Protein AF-A0A1H4NUC7-F1 (afdb_monomer_lite)

Sequence (103 aa):
MPAAKADNSAPRQAGKGRAYASAGAAMRISAAEFKAWQEELGLSNGAAAAALFISPNTVTAVRAEGGSAELALKCRAVAAGLSPAVPMQEAFRLGRINAILQE

Radius of gyration: 21.21 Å; chains: 1; bounding box: 63×61×30 Å

Structure (mmCIF, N/CA/C/O backbone):
data_AF-A0A1H4NUC7-F1
#
_entry.id   AF-A0A1H4NUC7-F1
#
loop_
_atom_site.group_PDB
_atom_site.id
_atom_site.type_symbol
_atom_site.label_atom_id
_atom_site.label_alt_id
_atom_site.label_comp_id
_atom_site.label_asym_id
_atom_site.label_entity_id
_atom_site.label_seq_id
_atom_site.pdbx_PDB_ins_code
_atom_site.Cartn_x
_atom_site.Cartn_y
_atom_site.Cartn_z
_atom_site.occupancy
_atom_site.B_iso_or_equiv
_atom_site.auth_seq_id
_atom_site.auth_comp_id
_atom_site.auth_asym_id
_atom_site.auth_atom_id
_atom_site.pdbx_PDB_model_num
ATOM 1 N N . MET A 1 1 ? 49.760 -47.731 -5.264 1.00 43.59 1 MET A N 1
ATOM 2 C CA . MET A 1 1 ? 48.502 -47.589 -4.501 1.00 43.59 1 MET A CA 1
ATOM 3 C C . MET A 1 1 ? 47.907 -46.220 -4.814 1.00 43.59 1 MET A C 1
ATOM 5 O O . MET A 1 1 ? 48.586 -45.241 -4.527 1.00 43.59 1 MET A O 1
ATOM 9 N N . PRO A 1 2 ? 46.739 -46.110 -5.471 1.00 45.62 2 PRO A N 1
ATOM 10 C CA . PRO A 1 2 ? 46.123 -44.817 -5.763 1.00 45.62 2 PRO A CA 1
ATOM 11 C C . PRO A 1 2 ? 45.207 -44.375 -4.609 1.00 45.62 2 PRO A C 1
ATOM 13 O O . PRO A 1 2 ? 44.346 -45.136 -4.174 1.00 45.62 2 PRO A O 1
ATOM 16 N N . ALA A 1 3 ? 45.383 -43.146 -4.118 1.00 47.12 3 ALA A N 1
ATOM 17 C CA . ALA A 1 3 ? 44.469 -42.516 -3.168 1.00 47.12 3 ALA A CA 1
ATOM 18 C C . ALA A 1 3 ? 43.415 -41.713 -3.944 1.00 47.12 3 ALA A C 1
ATOM 20 O O . ALA A 1 3 ? 43.727 -40.698 -4.569 1.00 47.12 3 ALA A O 1
ATOM 21 N N . ALA A 1 4 ? 42.173 -42.195 -3.933 1.00 48.44 4 ALA A N 1
ATOM 22 C CA . ALA A 1 4 ? 41.028 -41.506 -4.513 1.00 48.44 4 ALA A CA 1
ATOM 23 C C . ALA A 1 4 ? 40.734 -40.215 -3.725 1.00 48.44 4 ALA A C 1
ATOM 25 O O . ALA A 1 4 ? 40.497 -40.257 -2.518 1.00 48.44 4 ALA A O 1
ATOM 26 N N . LYS A 1 5 ? 40.749 -39.060 -4.403 1.00 49.81 5 LYS A N 1
ATOM 27 C CA . LYS A 1 5 ? 40.230 -37.800 -3.854 1.00 49.81 5 LYS A CA 1
ATOM 28 C C . LYS A 1 5 ? 38.704 -37.841 -3.921 1.00 49.81 5 LYS A C 1
ATOM 30 O O . LYS A 1 5 ? 38.145 -37.999 -5.001 1.00 49.81 5 LYS A O 1
ATOM 35 N N . ALA A 1 6 ? 38.054 -37.711 -2.768 1.00 49.91 6 ALA A N 1
ATOM 36 C CA . ALA A 1 6 ? 36.606 -37.609 -2.665 1.00 49.91 6 ALA A CA 1
ATOM 37 C C . ALA A 1 6 ? 36.120 -36.300 -3.307 1.00 49.91 6 ALA A C 1
ATOM 39 O O . ALA A 1 6 ? 36.491 -35.206 -2.878 1.00 49.91 6 ALA A O 1
ATOM 40 N N . ASP A 1 7 ? 35.301 -36.433 -4.345 1.00 46.81 7 ASP A N 1
ATOM 41 C CA . ASP A 1 7 ? 34.579 -35.343 -4.987 1.00 46.81 7 ASP A CA 1
ATOM 42 C C . ASP A 1 7 ? 33.422 -34.925 -4.065 1.00 46.81 7 ASP A C 1
ATOM 44 O O . ASP A 1 7 ? 32.415 -35.623 -3.935 1.00 46.81 7 ASP A O 1
ATOM 48 N N . ASN A 1 8 ? 33.599 -33.821 -3.335 1.00 55.69 8 ASN A N 1
ATOM 49 C CA . ASN A 1 8 ? 32.584 -33.287 -2.431 1.00 55.69 8 ASN A CA 1
ATOM 50 C C . ASN A 1 8 ? 31.565 -32.453 -3.223 1.00 55.69 8 ASN A C 1
ATOM 52 O O . ASN A 1 8 ? 31.467 -31.233 -3.080 1.00 55.69 8 ASN A O 1
ATOM 56 N N . SER A 1 9 ? 30.820 -33.123 -4.096 1.00 48.75 9 SER A N 1
ATOM 57 C CA . SER A 1 9 ? 29.712 -32.538 -4.842 1.00 48.75 9 SER A CA 1
ATOM 58 C C . SER A 1 9 ? 28.447 -32.539 -3.978 1.00 48.75 9 SER A C 1
ATOM 60 O O . SER A 1 9 ? 27.567 -33.387 -4.114 1.00 48.75 9 SER A O 1
ATOM 62 N N . ALA A 1 10 ? 28.350 -31.577 -3.056 1.00 48.16 10 ALA A N 1
ATOM 63 C CA . ALA A 1 10 ? 27.107 -31.312 -2.334 1.00 48.16 10 ALA A CA 1
ATOM 64 C C . ALA A 1 10 ? 26.017 -30.829 -3.320 1.00 48.16 10 ALA A C 1
ATOM 66 O O . ALA A 1 10 ? 26.280 -29.928 -4.127 1.00 48.16 10 ALA A O 1
ATOM 67 N N . PRO A 1 11 ? 24.784 -31.369 -3.270 1.00 49.00 11 PRO A N 1
ATOM 68 C CA . PRO A 1 11 ? 23.712 -30.936 -4.155 1.00 49.00 11 PRO A CA 1
ATOM 69 C C . PRO A 1 11 ? 23.338 -29.482 -3.840 1.00 49.00 11 PRO A C 1
ATOM 71 O O . PRO A 1 11 ? 22.790 -29.166 -2.782 1.00 49.0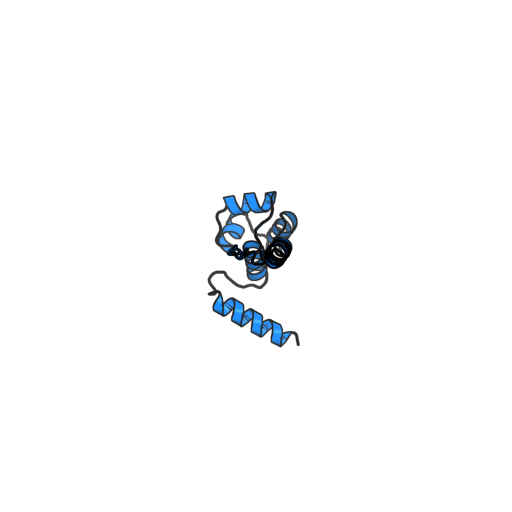0 11 PRO A O 1
ATOM 74 N N . ARG A 1 12 ? 23.644 -28.573 -4.775 1.00 56.62 12 ARG A N 1
ATOM 75 C CA . ARG A 1 12 ? 23.233 -27.165 -4.708 1.00 56.62 12 ARG A CA 1
ATOM 76 C C . ARG A 1 12 ? 21.707 -27.110 -4.626 1.00 56.62 12 ARG A C 1
ATOM 78 O O . ARG A 1 12 ? 21.023 -27.585 -5.530 1.00 56.62 12 ARG A O 1
ATOM 85 N N . GLN A 1 13 ? 21.184 -26.521 -3.548 1.00 54.12 13 GLN A N 1
ATOM 86 C CA . GLN A 1 13 ? 19.762 -26.243 -3.308 1.00 54.12 13 GLN A CA 1
ATOM 87 C C . GLN A 1 13 ? 19.168 -25.332 -4.406 1.00 54.12 13 GLN A C 1
ATOM 89 O O . GLN A 1 13 ? 18.912 -24.153 -4.189 1.00 54.12 13 GLN A O 1
ATOM 94 N N . ALA A 1 14 ? 18.935 -25.861 -5.606 1.00 53.59 14 ALA A N 1
ATOM 95 C CA . ALA A 1 14 ? 18.426 -25.098 -6.746 1.00 53.59 14 ALA A CA 1
ATOM 96 C C . ALA A 1 14 ? 16.902 -24.851 -6.686 1.00 53.59 14 ALA A C 1
ATOM 98 O O . ALA A 1 14 ? 16.391 -23.966 -7.369 1.00 53.59 14 ALA A O 1
ATOM 99 N N . GLY A 1 15 ? 16.166 -25.609 -5.863 1.00 54.72 15 GLY A N 1
ATOM 100 C CA . GLY A 1 15 ? 14.697 -25.560 -5.819 1.00 54.72 15 GLY A CA 1
ATOM 101 C C . GLY A 1 15 ? 14.109 -24.448 -4.946 1.00 54.72 15 GLY A C 1
ATOM 102 O O . GLY A 1 15 ? 13.101 -23.847 -5.305 1.00 54.72 15 GLY A O 1
ATOM 103 N N . LYS A 1 16 ? 14.747 -24.128 -3.814 1.00 52.09 16 LYS A N 1
ATOM 104 C CA . LYS A 1 16 ? 14.193 -23.172 -2.840 1.00 52.09 16 LYS A CA 1
ATOM 105 C C . LYS A 1 16 ? 14.210 -21.732 -3.368 1.00 52.09 16 LYS A C 1
ATOM 107 O O . LYS A 1 16 ? 13.200 -21.044 -3.291 1.00 52.09 16 LYS A O 1
ATOM 112 N N . GLY A 1 17 ? 15.311 -21.294 -3.985 1.00 56.56 17 GLY A N 1
ATOM 113 C CA . GLY A 1 17 ? 15.459 -19.913 -4.466 1.00 56.56 17 GLY A CA 1
ATOM 114 C C . GLY A 1 17 ? 14.438 -19.501 -5.535 1.00 56.56 17 GLY A C 1
ATOM 115 O O . GLY A 1 17 ? 13.905 -18.396 -5.478 1.00 56.56 17 GLY A O 1
ATOM 116 N N . ARG A 1 18 ? 14.104 -20.399 -6.474 1.00 54.25 18 ARG A N 1
ATOM 117 C CA . ARG A 1 18 ? 13.095 -20.116 -7.513 1.00 54.25 18 ARG A CA 1
ATOM 118 C C . ARG A 1 18 ? 11.683 -19.990 -6.940 1.00 54.25 18 ARG A C 1
ATOM 120 O O . ARG A 1 18 ? 10.964 -19.093 -7.361 1.00 54.25 18 ARG A O 1
ATOM 127 N N . ALA A 1 19 ? 11.320 -20.825 -5.965 1.00 54.59 19 ALA A N 1
ATOM 128 C CA . ALA A 1 19 ? 10.007 -20.777 -5.321 1.00 54.59 19 ALA A CA 1
ATOM 129 C C . ALA A 1 19 ? 9.798 -19.490 -4.499 1.00 54.59 19 ALA A C 1
ATOM 131 O O . ALA A 1 19 ? 8.725 -18.889 -4.547 1.00 54.59 19 ALA A O 1
ATOM 132 N N . TYR A 1 20 ? 10.832 -19.014 -3.793 1.00 56.12 20 TYR A N 1
ATOM 133 C CA . TYR A 1 20 ? 10.765 -17.724 -3.094 1.00 56.12 20 TYR A CA 1
ATOM 134 C C . TYR A 1 20 ? 10.725 -16.537 -4.066 1.00 56.12 20 TYR A C 1
ATOM 136 O O . TYR A 1 20 ? 10.008 -15.572 -3.814 1.00 56.12 20 TYR A O 1
ATOM 144 N N . ALA A 1 21 ? 11.431 -16.612 -5.200 1.00 57.75 21 ALA A N 1
ATOM 145 C CA . ALA A 1 21 ? 11.372 -15.581 -6.236 1.00 57.75 21 ALA A CA 1
ATOM 146 C C . ALA A 1 21 ? 9.990 -15.506 -6.910 1.00 57.75 21 ALA A C 1
ATOM 148 O O . ALA A 1 21 ? 9.482 -14.408 -7.132 1.00 57.75 21 ALA A O 1
ATOM 149 N N . SER A 1 22 ? 9.350 -16.649 -7.185 1.00 60.34 22 SER A N 1
ATOM 150 C CA . SER A 1 22 ? 7.992 -16.689 -7.741 1.00 60.34 22 SER A CA 1
ATOM 151 C C . SER A 1 22 ? 6.935 -16.239 -6.732 1.00 60.34 22 SER A C 1
ATOM 153 O O . SER A 1 22 ? 6.036 -15.487 -7.097 1.00 60.34 22 SER A O 1
ATOM 155 N N . ALA A 1 23 ? 7.063 -16.623 -5.457 1.00 58.62 23 ALA A N 1
ATOM 156 C CA . ALA A 1 23 ? 6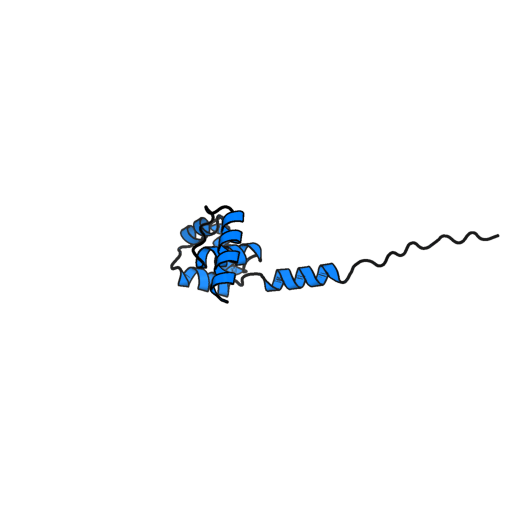.163 -16.164 -4.398 1.00 58.62 23 ALA A CA 1
ATOM 157 C C . ALA A 1 23 ? 6.309 -14.654 -4.139 1.00 58.62 23 ALA A C 1
ATOM 159 O O . ALA A 1 23 ? 5.317 -13.938 -4.034 1.00 58.62 23 ALA A O 1
ATOM 160 N N . GLY A 1 24 ? 7.546 -14.150 -4.115 1.00 59.59 24 GLY A N 1
ATOM 161 C CA . GLY A 1 24 ? 7.827 -12.723 -3.986 1.00 59.59 24 GLY A CA 1
ATOM 162 C C . GLY A 1 24 ? 7.336 -11.906 -5.182 1.00 59.59 24 GLY A C 1
ATOM 163 O O . GLY A 1 24 ? 6.919 -10.769 -4.994 1.00 59.59 24 GLY A O 1
ATOM 164 N N . ALA A 1 25 ? 7.346 -12.471 -6.395 1.00 61.59 25 ALA A N 1
ATOM 165 C CA . ALA A 1 25 ? 6.777 -11.838 -7.585 1.00 61.59 25 ALA A CA 1
ATOM 166 C C . ALA A 1 25 ? 5.241 -11.810 -7.555 1.00 61.59 25 ALA A C 1
ATOM 168 O O . ALA A 1 25 ? 4.661 -10.785 -7.896 1.00 61.59 25 ALA A O 1
ATOM 169 N N . ALA A 1 26 ? 4.594 -12.884 -7.090 1.00 65.69 26 ALA A N 1
ATOM 170 C CA . ALA A 1 26 ? 3.136 -12.957 -6.956 1.00 65.69 26 ALA A CA 1
ATOM 171 C C . ALA A 1 26 ? 2.570 -11.993 -5.895 1.00 65.69 26 ALA A C 1
ATOM 173 O O . ALA A 1 26 ? 1.392 -11.658 -5.929 1.00 65.69 26 ALA A O 1
ATOM 174 N N . MET A 1 27 ? 3.402 -11.549 -4.949 1.00 78.00 27 MET A N 1
ATOM 175 C CA . MET A 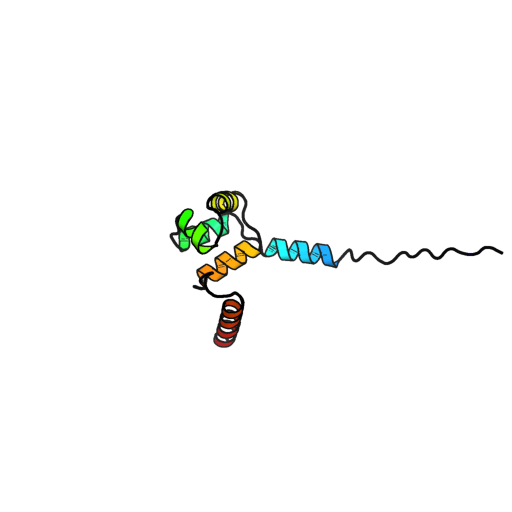1 27 ? 3.012 -10.585 -3.917 1.00 78.00 27 MET A CA 1
ATOM 176 C C . MET A 1 27 ? 3.280 -9.123 -4.294 1.00 78.00 27 MET A C 1
ATOM 178 O O . MET A 1 27 ? 2.937 -8.242 -3.509 1.00 78.00 27 MET A O 1
ATOM 182 N N . ARG A 1 28 ? 3.903 -8.840 -5.447 1.00 89.25 28 ARG A N 1
ATOM 183 C CA . ARG A 1 28 ? 4.124 -7.462 -5.920 1.00 89.25 28 ARG A CA 1
ATOM 184 C C . ARG A 1 28 ? 2.803 -6.805 -6.294 1.00 89.25 28 ARG A C 1
ATOM 186 O O . ARG A 1 28 ? 1.879 -7.476 -6.733 1.00 89.25 28 ARG A O 1
ATOM 193 N N . ILE A 1 29 ? 2.752 -5.485 -6.155 1.00 92.12 29 ILE A N 1
ATOM 194 C CA . ILE A 1 29 ? 1.624 -4.685 -6.628 1.00 92.12 29 ILE A CA 1
ATOM 195 C C . ILE A 1 29 ? 1.926 -4.195 -8.040 1.00 92.12 29 ILE A C 1
ATOM 197 O O . ILE A 1 29 ? 2.989 -3.626 -8.290 1.00 92.12 29 ILE A O 1
ATOM 201 N N . SER A 1 30 ? 1.021 -4.427 -8.983 1.00 94.38 30 SER A N 1
ATOM 202 C CA . SER A 1 30 ? 1.151 -3.863 -10.325 1.00 94.38 30 SER A CA 1
ATOM 203 C C . SER A 1 30 ? 0.901 -2.351 -10.316 1.00 94.38 30 SER A C 1
ATOM 205 O O . SER A 1 30 ? 0.261 -1.802 -9.417 1.00 94.38 30 SER A O 1
ATOM 207 N N . ALA A 1 31 ? 1.373 -1.656 -11.354 1.00 94.94 31 ALA A N 1
ATOM 208 C CA . ALA A 1 31 ? 1.105 -0.228 -11.522 1.00 94.94 31 ALA A CA 1
ATOM 209 C C . ALA A 1 31 ? -0.403 0.082 -11.581 1.00 94.94 31 ALA A C 1
ATOM 211 O O . ALA A 1 31 ? -0.842 1.117 -11.083 1.00 94.94 31 ALA A O 1
ATOM 212 N N . ALA A 1 32 ? -1.192 -0.808 -12.192 1.00 94.06 32 ALA A N 1
ATOM 213 C CA . ALA A 1 32 ? -2.640 -0.663 -12.304 1.00 94.06 32 ALA A CA 1
ATOM 214 C C . ALA A 1 32 ? -3.327 -0.810 -10.941 1.00 94.06 32 ALA A C 1
ATOM 216 O O . ALA A 1 32 ? -4.109 0.057 -10.565 1.00 94.06 32 ALA A O 1
ATOM 217 N N . GLU A 1 33 ? -2.977 -1.845 -10.174 1.00 94.31 33 GLU A N 1
ATOM 218 C CA . GLU A 1 33 ? -3.505 -2.044 -8.818 1.00 94.31 33 GLU A CA 1
ATOM 219 C C . GLU A 1 33 ? -3.139 -0.886 -7.891 1.00 94.31 33 GLU A C 1
ATOM 221 O O . GLU A 1 33 ? -3.969 -0.436 -7.109 1.00 94.31 33 GLU A O 1
ATOM 226 N N . PHE A 1 34 ? -1.917 -0.358 -7.996 1.00 95.62 34 PHE A N 1
ATOM 227 C CA . PHE A 1 34 ? -1.514 0.793 -7.193 1.00 95.62 34 PHE A CA 1
ATOM 228 C C . PHE A 1 34 ? -2.307 2.057 -7.551 1.00 95.62 34 PHE A C 1
ATOM 230 O O . PHE A 1 34 ? -2.705 2.804 -6.659 1.00 95.62 34 PHE A O 1
ATOM 237 N N . LYS A 1 35 ? -2.565 2.306 -8.844 1.00 96.00 35 LYS A N 1
ATOM 238 C CA . LYS A 1 35 ? -3.419 3.427 -9.272 1.00 96.00 35 LYS A CA 1
ATOM 239 C C . LYS A 1 35 ? -4.848 3.262 -8.768 1.00 96.00 35 LYS A C 1
ATOM 241 O O . LYS A 1 35 ? -5.379 4.223 -8.229 1.00 96.00 35 LYS A O 1
ATOM 246 N N . ALA A 1 36 ? -5.419 2.063 -8.888 1.00 95.25 36 ALA A N 1
ATOM 247 C CA . ALA A 1 36 ? -6.756 1.765 -8.385 1.00 95.25 36 ALA A CA 1
ATOM 248 C C . ALA A 1 36 ? -6.844 2.009 -6.873 1.00 95.25 36 ALA A C 1
ATOM 250 O O . ALA A 1 36 ? -7.691 2.775 -6.436 1.00 95.25 36 ALA A O 1
ATOM 251 N N . TRP A 1 37 ? -5.896 1.482 -6.091 1.00 94.38 37 TRP A N 1
ATOM 252 C CA . TRP A 1 37 ? -5.798 1.746 -4.651 1.00 94.38 37 TRP A CA 1
ATOM 253 C C . TRP A 1 37 ? -5.740 3.248 -4.332 1.00 94.38 37 TRP A C 1
ATOM 255 O O . TRP A 1 37 ? -6.410 3.733 -3.419 1.00 94.38 37 TRP A O 1
ATOM 265 N N . GLN A 1 38 ? -4.942 4.002 -5.091 1.00 93.19 38 GLN A N 1
ATOM 266 C CA . GLN A 1 38 ? -4.793 5.438 -4.884 1.00 93.19 38 GLN A CA 1
ATOM 267 C C . GLN A 1 38 ? -6.084 6.206 -5.220 1.00 93.19 38 GLN A C 1
ATOM 269 O O . GLN A 1 38 ? -6.434 7.150 -4.509 1.00 93.19 38 GLN A O 1
ATOM 274 N N . GLU A 1 39 ? -6.772 5.814 -6.293 1.00 94.19 39 GLU A N 1
ATOM 275 C CA . GLU A 1 39 ? -8.039 6.400 -6.743 1.00 94.19 39 GLU A CA 1
ATOM 276 C C . GLU A 1 39 ? -9.196 6.058 -5.796 1.00 94.19 39 GLU A C 1
ATOM 278 O O . GLU A 1 39 ? -9.935 6.960 -5.407 1.00 94.19 39 GLU A O 1
ATOM 283 N N . GLU A 1 40 ? -9.305 4.804 -5.352 1.00 91.94 40 GLU A N 1
ATOM 284 C CA . GLU A 1 40 ? -10.314 4.335 -4.391 1.00 91.94 40 GLU A CA 1
ATOM 285 C C . GLU A 1 40 ? -10.254 5.106 -3.069 1.00 91.94 40 GLU A C 1
ATOM 287 O O . GLU A 1 40 ? -11.286 5.443 -2.491 1.00 91.94 40 GLU A O 1
ATOM 292 N N . LEU A 1 41 ? -9.045 5.429 -2.603 1.00 87.75 41 LEU A N 1
ATOM 293 C CA . LEU A 1 41 ? -8.834 6.202 -1.380 1.00 87.75 41 LEU A CA 1
ATOM 294 C C . LEU A 1 41 ? -8.807 7.724 -1.611 1.00 87.75 41 LEU A C 1
ATOM 296 O O . LEU A 1 41 ? -8.622 8.483 -0.659 1.00 87.75 41 LEU A O 1
ATOM 300 N N . GLY A 1 42 ? -8.953 8.190 -2.857 1.00 89.94 42 GLY A N 1
ATOM 301 C CA . GLY A 1 42 ? -8.929 9.615 -3.203 1.00 89.94 42 GLY A CA 1
ATOM 302 C C . GLY A 1 42 ? -7.612 10.322 -2.853 1.00 89.94 42 GLY A C 1
ATOM 303 O O . GLY A 1 42 ? -7.606 11.516 -2.546 1.00 89.94 42 GLY A O 1
ATOM 304 N N . LEU A 1 43 ? -6.486 9.601 -2.853 1.00 88.50 43 LEU A N 1
ATOM 305 C CA . LEU A 1 43 ? -5.208 10.116 -2.361 1.00 88.50 43 LEU A CA 1
ATOM 306 C C . LEU A 1 43 ? -4.433 10.870 -3.450 1.00 88.50 43 LEU A C 1
ATOM 308 O O . LEU A 1 43 ? -4.124 10.343 -4.520 1.00 88.50 43 LEU A O 1
ATOM 312 N N . SER A 1 44 ? -3.982 12.087 -3.139 1.00 90.31 44 SER A N 1
ATOM 313 C CA . SER A 1 44 ? -2.954 12.760 -3.945 1.00 90.31 44 SER A CA 1
ATOM 314 C C . SER A 1 44 ? -1.617 12.008 -3.865 1.00 90.31 44 SER A C 1
ATOM 316 O O . SER A 1 44 ? -1.390 11.224 -2.944 1.00 90.31 44 SER A O 1
ATOM 318 N N . ASN A 1 45 ? -0.684 12.259 -4.792 1.00 90.06 45 ASN A N 1
ATOM 319 C CA . ASN A 1 45 ? 0.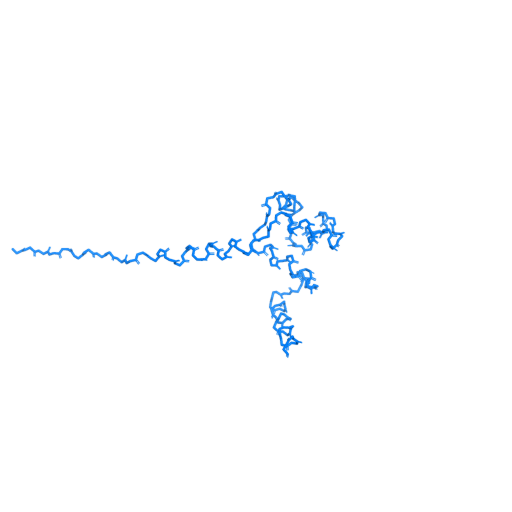639 11.614 -4.736 1.00 90.06 45 ASN A CA 1
ATOM 320 C C . ASN A 1 45 ? 1.380 11.911 -3.420 1.00 90.06 45 ASN A C 1
ATOM 322 O O . ASN A 1 45 ? 2.050 11.033 -2.886 1.00 90.06 45 ASN A O 1
ATOM 326 N N . GLY A 1 46 ? 1.231 13.125 -2.878 1.00 85.25 46 GLY A N 1
ATOM 327 C CA . GLY A 1 46 ? 1.807 13.490 -1.582 1.00 85.25 46 GLY A CA 1
ATOM 328 C C . GLY A 1 46 ? 1.138 12.762 -0.413 1.00 85.25 46 GLY A C 1
ATOM 329 O O . GLY A 1 46 ? 1.828 12.277 0.480 1.00 85.25 46 GLY A O 1
ATOM 330 N N . ALA A 1 47 ? -0.190 12.620 -0.445 1.00 84.75 47 ALA A N 1
ATOM 331 C CA . ALA A 1 47 ? -0.926 11.888 0.584 1.00 84.75 47 ALA A CA 1
ATOM 332 C C . ALA A 1 47 ? -0.604 10.384 0.557 1.00 84.75 47 ALA A C 1
ATOM 334 O O . ALA A 1 47 ? -0.371 9.791 1.605 1.00 84.75 47 ALA A O 1
ATOM 335 N N . ALA A 1 48 ? -0.499 9.785 -0.633 1.00 89.44 48 ALA A N 1
ATOM 336 C CA . ALA A 1 48 ? -0.068 8.399 -0.801 1.00 89.44 48 ALA A CA 1
ATOM 337 C C . ALA A 1 48 ? 1.371 8.178 -0.304 1.00 89.44 48 ALA A C 1
ATOM 339 O O . ALA A 1 48 ? 1.644 7.195 0.383 1.00 89.44 48 ALA A O 1
ATOM 340 N N . ALA A 1 49 ? 2.282 9.113 -0.599 1.00 89.81 49 ALA A N 1
ATOM 341 C CA . ALA A 1 49 ? 3.658 9.076 -0.109 1.00 89.81 49 ALA A CA 1
ATOM 342 C C . ALA A 1 49 ? 3.713 9.089 1.427 1.00 89.81 49 ALA A C 1
ATOM 344 O O . ALA A 1 49 ? 4.394 8.258 2.026 1.00 89.81 49 ALA A O 1
ATOM 345 N N . ALA A 1 50 ? 2.941 9.977 2.061 1.00 86.06 50 ALA A N 1
ATOM 346 C CA . ALA A 1 50 ? 2.836 10.052 3.514 1.00 86.06 50 ALA A CA 1
ATOM 347 C C . ALA A 1 50 ? 2.212 8.782 4.120 1.00 86.06 50 ALA A C 1
ATOM 349 O O . ALA A 1 50 ? 2.757 8.230 5.074 1.00 86.06 50 ALA A O 1
ATOM 350 N N . ALA A 1 51 ? 1.119 8.280 3.537 1.00 85.62 51 ALA A N 1
ATOM 351 C CA . ALA A 1 51 ? 0.422 7.082 4.008 1.00 85.62 51 ALA A CA 1
ATOM 352 C C . ALA A 1 51 ? 1.293 5.817 3.941 1.00 85.62 51 ALA A C 1
ATOM 354 O O . ALA A 1 51 ? 1.176 4.934 4.785 1.00 85.62 51 ALA A O 1
ATOM 355 N N . LEU A 1 52 ? 2.182 5.735 2.951 1.00 88.75 52 LEU A N 1
ATOM 356 C CA . LEU A 1 52 ? 3.075 4.592 2.750 1.00 88.75 52 LEU A CA 1
ATOM 357 C C . LEU A 1 52 ? 4.481 4.813 3.325 1.00 88.75 52 LEU A C 1
ATOM 359 O O . LEU A 1 52 ? 5.306 3.898 3.279 1.00 88.75 52 LEU A O 1
ATOM 363 N N . PHE A 1 53 ? 4.749 6.003 3.871 1.00 88.31 53 PHE A N 1
ATOM 364 C CA . PHE A 1 53 ? 6.051 6.417 4.394 1.00 88.31 53 PHE A CA 1
ATOM 365 C C . PHE A 1 53 ? 7.183 6.284 3.356 1.00 88.31 53 PHE A C 1
ATOM 367 O O . PHE A 1 53 ? 8.274 5.785 3.637 1.00 88.31 53 PHE A O 1
ATOM 374 N N . ILE A 1 54 ? 6.901 6.708 2.123 1.00 88.25 54 ILE A N 1
ATOM 375 C CA . ILE A 1 54 ? 7.834 6.695 0.988 1.00 88.25 54 ILE A CA 1
ATOM 376 C C . ILE A 1 54 ? 8.002 8.098 0.408 1.00 88.25 54 ILE A C 1
ATOM 378 O O . ILE A 1 54 ? 7.242 9.013 0.715 1.00 88.25 54 ILE A O 1
ATOM 382 N N . SER A 1 55 ? 8.993 8.281 -0.466 1.00 90.81 55 SER A N 1
ATOM 383 C CA . SER A 1 55 ? 9.165 9.560 -1.157 1.00 90.81 55 SER A CA 1
ATOM 384 C C . SER A 1 55 ? 8.088 9.770 -2.241 1.00 90.81 55 SER A C 1
ATOM 386 O O . SER A 1 55 ? 7.658 8.797 -2.870 1.00 90.81 55 SER A O 1
ATOM 388 N N . PRO A 1 56 ? 7.694 11.021 -2.551 1.00 87.75 56 PRO A N 1
ATOM 389 C CA . PRO A 1 56 ? 6.788 11.309 -3.669 1.00 87.75 56 PRO A CA 1
ATOM 390 C C . PRO A 1 56 ? 7.299 10.797 -5.025 1.00 87.75 56 PRO A C 1
ATOM 392 O O . PRO A 1 56 ? 6.507 10.358 -5.855 1.00 87.75 56 PRO A O 1
ATOM 395 N N . ASN A 1 57 ? 8.619 10.778 -5.231 1.00 92.50 57 ASN A N 1
ATOM 396 C CA . ASN A 1 57 ? 9.235 10.213 -6.437 1.00 92.50 57 ASN A CA 1
ATOM 397 C C . ASN A 1 57 ? 9.085 8.686 -6.504 1.00 92.50 57 ASN A C 1
ATOM 399 O O . ASN A 1 57 ? 8.997 8.103 -7.579 1.00 92.50 57 ASN A O 1
ATOM 403 N N . THR A 1 58 ? 9.029 8.015 -5.354 1.00 92.31 58 THR A N 1
ATOM 404 C CA . THR A 1 58 ? 8.738 6.580 -5.305 1.00 92.31 58 THR A CA 1
ATOM 405 C C . THR A 1 58 ? 7.295 6.313 -5.728 1.00 92.31 58 THR A C 1
ATOM 407 O O . THR A 1 58 ? 7.046 5.345 -6.436 1.00 92.31 58 THR A O 1
ATOM 410 N N . VAL A 1 59 ? 6.348 7.189 -5.374 1.00 93.88 59 VAL A N 1
ATOM 411 C CA . VAL A 1 59 ? 4.950 7.072 -5.825 1.00 93.88 59 VAL A CA 1
ATOM 412 C C . VAL A 1 59 ? 4.855 7.175 -7.346 1.00 93.88 59 VAL A C 1
ATOM 414 O O . VAL A 1 59 ? 4.174 6.365 -7.970 1.00 93.88 59 VAL A O 1
ATOM 417 N N . THR A 1 60 ? 5.549 8.133 -7.968 1.00 94.00 60 THR A N 1
ATOM 418 C CA . THR A 1 60 ? 5.525 8.277 -9.432 1.00 94.00 60 THR A CA 1
ATOM 419 C C . THR A 1 60 ? 6.142 7.069 -10.137 1.00 94.00 60 THR A C 1
ATOM 421 O O . THR A 1 60 ? 5.544 6.574 -11.091 1.00 94.00 60 THR A O 1
ATOM 424 N N . ALA A 1 61 ? 7.260 6.540 -9.629 1.00 94.12 61 ALA A N 1
ATOM 425 C CA . ALA A 1 61 ? 7.866 5.305 -10.132 1.00 94.12 61 ALA A CA 1
ATOM 426 C C . ALA A 1 61 ? 6.914 4.101 -10.016 1.00 94.12 61 ALA A C 1
ATOM 428 O O . ALA A 1 61 ? 6.686 3.392 -10.993 1.00 94.12 61 ALA A O 1
ATOM 429 N N . VAL A 1 62 ? 6.272 3.909 -8.861 1.00 94.19 62 VAL A N 1
ATOM 430 C CA . VAL A 1 62 ? 5.348 2.782 -8.637 1.00 94.19 62 VAL A CA 1
ATOM 431 C C . VAL A 1 62 ? 4.105 2.886 -9.522 1.00 94.19 62 VAL A C 1
ATOM 433 O O . VAL A 1 62 ? 3.635 1.880 -10.051 1.00 94.19 62 VAL A O 1
ATOM 436 N N . ARG A 1 63 ? 3.590 4.098 -9.762 1.00 94.31 63 ARG A N 1
ATOM 437 C CA . ARG A 1 63 ? 2.501 4.321 -10.728 1.00 94.31 63 ARG A CA 1
ATOM 438 C C . ARG A 1 63 ? 2.899 3.985 -12.169 1.00 94.31 63 ARG A C 1
ATOM 440 O O . ARG A 1 63 ? 2.007 3.778 -12.990 1.00 94.31 63 ARG A O 1
ATOM 447 N N . ALA A 1 64 ? 4.185 3.976 -12.508 1.00 92.88 64 ALA A N 1
ATOM 448 C CA . ALA A 1 64 ? 4.658 3.626 -13.844 1.00 92.88 64 ALA A CA 1
ATOM 449 C C . ALA A 1 64 ? 4.978 2.128 -13.966 1.00 92.88 64 ALA A C 1
ATOM 451 O O . ALA A 1 64 ? 4.560 1.492 -14.930 1.00 92.88 64 ALA A O 1
ATOM 452 N N . GLU A 1 65 ? 5.669 1.562 -12.976 1.00 93.31 65 GLU A N 1
ATOM 453 C CA . GLU A 1 65 ? 6.330 0.252 -13.084 1.00 93.31 65 GLU A CA 1
ATOM 454 C C . GLU A 1 65 ? 5.759 -0.814 -12.135 1.00 93.31 65 GLU A C 1
ATOM 456 O O . GLU A 1 65 ? 6.037 -2.003 -12.285 1.00 93.31 65 GLU A O 1
ATOM 461 N N . GLY A 1 66 ? 4.931 -0.414 -11.170 1.00 90.69 66 GLY A N 1
ATOM 462 C CA . GLY A 1 66 ? 4.516 -1.260 -10.056 1.00 90.69 66 GLY A CA 1
ATOM 463 C C . GLY A 1 66 ? 5.512 -1.222 -8.898 1.00 90.69 66 GLY A C 1
ATOM 464 O O . GLY A 1 66 ? 6.504 -0.497 -8.903 1.00 90.69 66 GLY A O 1
ATOM 465 N N . GLY A 1 67 ? 5.204 -1.970 -7.846 1.00 92.00 67 GLY A N 1
ATOM 466 C CA . GLY A 1 67 ? 5.906 -1.915 -6.572 1.00 92.00 67 GLY A CA 1
ATOM 467 C C . GLY A 1 67 ? 6.379 -3.272 -6.075 1.00 92.00 67 GLY A C 1
ATOM 468 O O . GLY A 1 67 ? 6.001 -4.335 -6.568 1.00 92.00 67 GLY A O 1
ATOM 469 N N . SER A 1 68 ? 7.211 -3.236 -5.038 1.00 91.00 68 SER A N 1
ATOM 470 C CA . SER A 1 68 ? 7.645 -4.440 -4.335 1.00 91.00 68 SER A CA 1
ATOM 471 C C . SER A 1 68 ? 6.487 -5.102 -3.576 1.00 91.00 68 SER A C 1
ATOM 473 O O . SER A 1 68 ? 5.435 -4.503 -3.345 1.00 91.00 68 SER A O 1
ATOM 475 N N . ALA A 1 69 ? 6.701 -6.342 -3.133 1.00 88.19 69 ALA A N 1
ATOM 476 C CA . ALA A 1 69 ? 5.749 -7.042 -2.274 1.00 88.19 69 ALA A CA 1
ATOM 477 C C . ALA A 1 69 ? 5.542 -6.344 -0.918 1.00 88.19 69 ALA A C 1
ATOM 479 O O . ALA A 1 69 ? 4.433 -6.310 -0.393 1.00 88.19 69 ALA A O 1
ATOM 480 N N . GLU A 1 70 ? 6.592 -5.726 -0.370 1.00 86.94 70 GLU A N 1
ATOM 481 C CA . GLU A 1 70 ? 6.483 -4.917 0.849 1.00 86.94 70 GLU A CA 1
ATOM 482 C C . GLU A 1 70 ? 5.548 -3.720 0.637 1.00 86.94 70 GLU A C 1
ATOM 484 O O . GLU A 1 70 ? 4.717 -3.417 1.492 1.00 86.94 70 GLU A O 1
ATOM 489 N N . LEU A 1 71 ? 5.639 -3.063 -0.522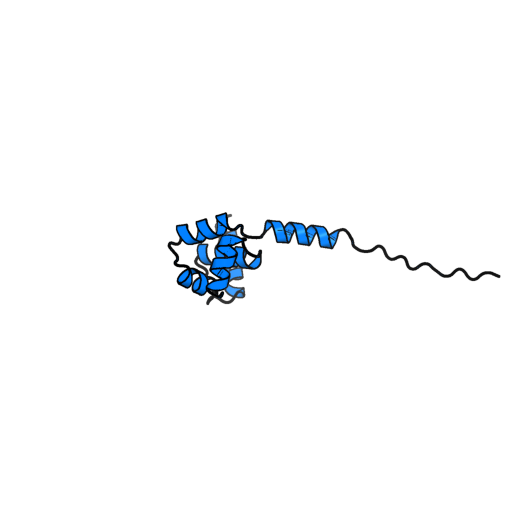 1.00 90.31 71 LEU A N 1
ATOM 490 C CA . LEU A 1 71 ? 4.762 -1.944 -0.838 1.00 90.31 71 LEU A CA 1
ATOM 491 C C . LEU A 1 71 ? 3.306 -2.394 -0.995 1.00 90.31 71 LEU A C 1
ATOM 493 O O . LEU A 1 71 ? 2.406 -1.720 -0.497 1.00 90.31 71 LEU A O 1
ATOM 497 N N . ALA A 1 72 ? 3.079 -3.549 -1.623 1.00 90.62 72 ALA A N 1
ATOM 498 C CA . ALA A 1 72 ? 1.753 -4.153 -1.724 1.00 90.62 72 ALA A CA 1
ATOM 499 C C . ALA A 1 72 ? 1.135 -4.401 -0.338 1.00 90.62 72 ALA A C 1
ATOM 501 O O . ALA A 1 72 ? -0.030 -4.078 -0.106 1.00 90.62 72 ALA A O 1
ATOM 502 N N . LEU A 1 73 ? 1.929 -4.919 0.609 1.00 86.75 73 LEU A N 1
ATOM 503 C CA . LEU A 1 73 ? 1.498 -5.119 1.994 1.00 86.75 73 LEU A CA 1
ATOM 504 C C . LEU A 1 73 ? 1.158 -3.796 2.687 1.00 86.75 73 LEU A C 1
ATOM 506 O O . LEU A 1 73 ? 0.126 -3.718 3.349 1.00 86.75 73 LEU A O 1
ATOM 510 N N . LYS A 1 74 ? 1.966 -2.745 2.498 1.00 89.06 74 LYS A N 1
ATOM 511 C CA . LYS A 1 74 ? 1.669 -1.409 3.043 1.00 89.06 74 LYS A CA 1
ATOM 512 C C . LYS A 1 74 ? 0.368 -0.836 2.477 1.00 89.06 74 LYS A C 1
ATOM 514 O O . LYS A 1 74 ? -0.440 -0.331 3.247 1.00 89.06 74 LYS A O 1
ATOM 519 N N . CYS A 1 75 ? 0.117 -0.975 1.173 1.00 90.56 75 CYS A N 1
ATOM 520 C CA . CYS A 1 75 ? -1.133 -0.516 0.552 1.00 90.56 75 CYS A CA 1
ATOM 521 C C . CYS A 1 75 ? -2.354 -1.227 1.155 1.00 90.56 75 CYS A C 1
ATOM 523 O O . CYS A 1 75 ? -3.331 -0.575 1.522 1.00 90.56 75 CYS A O 1
ATOM 525 N N . ARG A 1 76 ? -2.272 -2.554 1.333 1.00 88.31 76 ARG A N 1
ATOM 526 C CA . ARG A 1 76 ? -3.328 -3.350 1.980 1.00 88.31 76 ARG A CA 1
ATOM 527 C C . ARG A 1 76 ? -3.526 -2.973 3.447 1.00 88.31 76 ARG A C 1
ATOM 529 O O . ARG A 1 76 ? -4.662 -2.893 3.895 1.00 88.31 76 ARG A O 1
ATOM 536 N N . ALA A 1 77 ? -2.444 -2.715 4.180 1.00 85.12 77 ALA A N 1
ATOM 537 C CA . ALA A 1 77 ? -2.520 -2.265 5.566 1.00 85.12 77 ALA A CA 1
ATOM 538 C C . ALA A 1 77 ? -3.249 -0.916 5.669 1.00 85.12 77 ALA A C 1
ATOM 540 O O . ALA A 1 77 ? -4.191 -0.794 6.448 1.00 85.12 77 ALA A O 1
ATOM 541 N N . VAL A 1 78 ? -2.890 0.053 4.820 1.00 86.69 78 VAL A N 1
ATOM 542 C CA . VAL A 1 78 ? -3.567 1.357 4.759 1.00 86.69 78 VAL A CA 1
ATOM 543 C C . VAL A 1 78 ? -5.047 1.199 4.398 1.00 86.69 78 VAL A C 1
ATOM 545 O O . VAL A 1 78 ? -5.892 1.800 5.054 1.00 86.69 78 VAL A O 1
ATOM 548 N N . ALA A 1 79 ? -5.380 0.358 3.412 1.00 86.38 7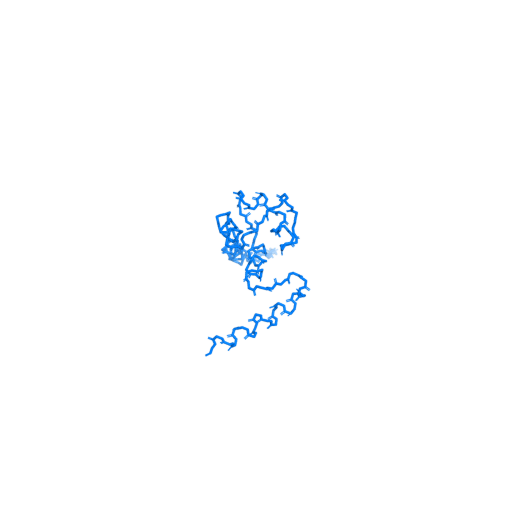9 ALA A N 1
ATOM 549 C CA . ALA A 1 79 ? -6.770 0.082 3.037 1.00 86.38 79 ALA A CA 1
ATOM 550 C C . ALA A 1 79 ? -7.575 -0.576 4.177 1.00 86.38 79 ALA A C 1
ATOM 552 O O . ALA A 1 79 ? -8.765 -0.320 4.323 1.00 86.38 79 ALA A O 1
ATOM 553 N N . ALA A 1 80 ? -6.918 -1.368 5.029 1.00 81.75 80 ALA A N 1
ATOM 554 C CA . ALA A 1 80 ? -7.501 -1.944 6.241 1.00 81.75 80 ALA A CA 1
ATOM 555 C C . ALA A 1 80 ? -7.573 -0.955 7.426 1.00 81.75 80 ALA A C 1
ATOM 557 O O . ALA A 1 80 ? -7.899 -1.357 8.542 1.00 81.75 80 ALA A O 1
ATOM 558 N N . GLY A 1 81 ? -7.239 0.324 7.220 1.00 79.56 81 GLY A N 1
ATOM 559 C CA . GLY A 1 81 ? -7.241 1.351 8.265 1.00 79.56 81 GLY A CA 1
ATOM 560 C C . GLY A 1 81 ? -6.051 1.272 9.226 1.00 79.56 81 GLY A C 1
ATOM 561 O O . GLY A 1 81 ? -6.028 1.972 10.240 1.00 79.56 81 GLY A O 1
ATOM 562 N N . LEU A 1 82 ? -5.045 0.445 8.929 1.00 72.62 82 LEU A N 1
ATOM 563 C CA . LEU A 1 82 ? -3.821 0.379 9.719 1.00 72.62 82 LEU A CA 1
ATOM 564 C C . LEU A 1 82 ? -2.934 1.563 9.340 1.00 72.62 82 LEU A C 1
ATOM 566 O O . LEU A 1 82 ? -2.360 1.623 8.251 1.00 72.62 82 LEU A O 1
ATOM 570 N N . SER A 1 83 ? -2.815 2.515 10.260 1.00 64.12 83 SER A N 1
ATOM 571 C CA . SER A 1 83 ? -1.853 3.604 10.118 1.00 64.12 83 SER A CA 1
ATOM 572 C C . SER A 1 83 ? -0.426 3.059 10.261 1.00 64.12 83 SER A C 1
ATOM 574 O O . SER A 1 83 ? -0.186 2.236 11.142 1.00 64.12 83 SER A O 1
ATOM 576 N N . PRO A 1 84 ? 0.559 3.536 9.484 1.00 58.72 84 PRO A N 1
ATOM 577 C CA . PRO A 1 84 ? 1.970 3.195 9.694 1.00 58.72 84 PRO A CA 1
ATOM 578 C C . PRO A 1 84 ? 2.521 3.680 11.050 1.00 58.72 84 PRO A C 1
ATOM 580 O O . PRO A 1 84 ? 3.591 3.242 11.464 1.00 58.72 84 PRO A O 1
ATOM 583 N N . ALA A 1 85 ? 1.794 4.555 11.761 1.00 57.44 85 ALA A N 1
ATOM 584 C CA . ALA A 1 85 ? 2.070 4.895 13.160 1.00 57.44 85 ALA A CA 1
ATOM 585 C C . ALA A 1 85 ? 1.760 3.737 14.129 1.00 57.44 85 ALA A C 1
ATOM 587 O O . ALA A 1 85 ? 2.192 3.754 15.281 1.00 57.44 85 ALA A O 1
ATOM 588 N N . VAL A 1 86 ? 1.014 2.730 13.669 1.00 59.12 86 VAL A N 1
ATOM 589 C CA . VAL A 1 86 ? 0.779 1.492 14.400 1.00 59.12 86 VAL A CA 1
ATOM 590 C C . VAL A 1 86 ? 2.043 0.639 14.268 1.00 59.12 86 VAL A C 1
ATOM 592 O O . VAL A 1 86 ? 2.418 0.266 13.153 1.00 59.12 86 VAL A O 1
ATOM 595 N N . PRO A 1 87 ? 2.729 0.313 15.377 1.00 64.94 87 PRO A N 1
ATOM 596 C CA . PRO A 1 87 ? 3.899 -0.550 15.319 1.00 64.94 87 PRO A CA 1
ATOM 597 C C . PRO A 1 87 ? 3.523 -1.886 14.672 1.00 64.94 87 PRO A C 1
ATOM 599 O O . PRO A 1 87 ? 2.442 -2.421 14.915 1.00 64.94 87 PRO A O 1
ATOM 602 N N . MET A 1 88 ? 4.426 -2.454 13.866 1.00 59.28 88 MET A N 1
ATOM 603 C CA . MET A 1 88 ? 4.146 -3.656 13.062 1.00 59.28 88 MET A CA 1
ATOM 604 C C . MET A 1 88 ? 3.578 -4.822 13.896 1.00 59.28 88 MET A C 1
ATOM 606 O O . MET A 1 88 ? 2.743 -5.584 13.420 1.00 59.28 88 MET A O 1
ATOM 610 N N . GLN A 1 89 ? 3.985 -4.931 15.166 1.00 63.38 89 GLN A N 1
ATOM 611 C CA . GLN A 1 89 ? 3.449 -5.912 16.116 1.00 63.38 89 GLN A CA 1
ATOM 612 C C . GLN A 1 89 ? 1.942 -5.761 16.364 1.00 63.38 89 GLN A C 1
ATOM 614 O O . GLN A 1 89 ? 1.233 -6.762 16.463 1.00 63.38 89 GLN A O 1
ATOM 619 N N . GLU A 1 90 ? 1.446 -4.530 16.431 1.00 65.19 90 GLU A N 1
ATOM 620 C CA . GLU A 1 90 ? 0.034 -4.236 16.651 1.00 65.19 90 GLU A CA 1
ATOM 621 C C . GLU A 1 90 ? -0.774 -4.435 15.358 1.00 65.19 90 GLU A C 1
ATOM 623 O O . GLU A 1 90 ? -1.866 -4.997 15.401 1.00 65.19 90 GLU A O 1
ATOM 628 N N . ALA A 1 91 ? -0.193 -4.148 14.186 1.00 63.25 91 ALA A N 1
ATOM 629 C CA . ALA A 1 91 ? -0.775 -4.538 12.897 1.00 63.25 91 ALA A CA 1
ATOM 630 C C . ALA A 1 91 ? -0.940 -6.069 12.775 1.00 63.25 91 ALA A C 1
ATOM 632 O O . ALA A 1 91 ? -2.006 -6.553 12.394 1.00 63.25 91 ALA A O 1
ATOM 633 N N . PHE A 1 92 ? 0.069 -6.856 13.175 1.00 70.19 92 PHE A N 1
ATOM 634 C CA . PHE A 1 92 ? -0.042 -8.321 13.231 1.00 70.19 92 PHE A CA 1
ATOM 635 C C . PHE A 1 92 ? -1.053 -8.808 14.273 1.00 70.19 92 PHE A C 1
ATOM 637 O O . PHE A 1 92 ? -1.705 -9.836 14.081 1.00 70.19 92 PHE A O 1
ATOM 644 N N . ARG A 1 93 ? -1.185 -8.108 15.403 1.00 74.25 93 ARG A N 1
ATOM 645 C CA . ARG A 1 93 ? -2.203 -8.416 16.411 1.00 74.25 93 ARG A CA 1
ATOM 646 C C . ARG A 1 93 ? -3.609 -8.201 15.853 1.00 74.25 93 ARG A C 1
ATOM 648 O O . ARG A 1 93 ? -4.419 -9.118 15.946 1.00 74.25 93 ARG A O 1
ATOM 655 N N . LEU A 1 94 ? -3.872 -7.051 15.237 1.00 73.62 94 LEU A N 1
ATOM 656 C CA . LEU A 1 94 ? -5.164 -6.736 14.625 1.00 73.62 94 LEU A CA 1
ATOM 657 C C . LEU A 1 94 ? -5.496 -7.692 13.474 1.00 73.62 94 LEU A C 1
ATOM 659 O O . LEU A 1 94 ? -6.620 -8.177 13.398 1.00 73.62 94 LEU A O 1
ATOM 663 N N . GLY A 1 95 ? -4.508 -8.057 12.651 1.00 73.31 95 GLY A N 1
ATOM 664 C CA . GLY A 1 95 ? -4.679 -9.070 11.607 1.00 73.31 95 GLY A CA 1
ATOM 665 C C . GLY A 1 95 ? -5.113 -10.437 12.153 1.00 73.31 95 GLY A C 1
ATOM 666 O O . GLY A 1 95 ? -6.014 -11.058 11.596 1.00 73.31 95 GLY A O 1
ATOM 667 N N . ARG A 1 96 ? -4.533 -10.887 13.278 1.00 76.12 96 ARG A N 1
ATOM 668 C CA . ARG A 1 96 ? -4.955 -12.131 13.953 1.00 76.12 96 ARG A CA 1
ATOM 669 C C . ARG A 1 96 ? -6.369 -12.039 14.520 1.00 76.12 96 ARG A C 1
ATOM 671 O O . ARG A 1 96 ? -7.118 -12.997 14.401 1.00 76.12 96 ARG A O 1
ATOM 678 N N . ILE A 1 97 ? -6.735 -10.904 15.118 1.00 75.44 97 ILE A N 1
ATOM 679 C CA . ILE A 1 97 ? -8.088 -10.691 15.656 1.00 75.44 97 ILE A CA 1
ATOM 680 C C . ILE A 1 97 ? -9.122 -10.722 14.526 1.00 75.44 97 ILE A C 1
ATOM 682 O O . ILE A 1 97 ? -10.134 -11.399 14.652 1.00 75.44 97 ILE A O 1
ATOM 686 N N . ASN A 1 98 ? -8.851 -10.045 13.408 1.00 75.06 98 ASN A N 1
ATOM 687 C CA . ASN A 1 98 ? -9.766 -10.029 12.271 1.00 75.06 98 ASN A CA 1
ATOM 688 C C . ASN A 1 98 ? -9.966 -11.426 11.661 1.00 75.06 98 ASN A C 1
ATOM 690 O O . ASN A 1 98 ? -11.081 -11.766 11.295 1.00 75.06 98 ASN A O 1
ATOM 694 N N . ALA A 1 99 ? -8.914 -12.249 11.597 1.00 76.19 99 ALA A N 1
ATOM 695 C CA . ALA A 1 99 ? -9.026 -13.628 11.119 1.00 76.19 99 ALA A CA 1
ATOM 696 C C . ALA A 1 99 ? -9.964 -14.480 11.994 1.00 76.19 99 ALA A C 1
ATOM 698 O O . ALA A 1 99 ? -10.761 -15.234 11.456 1.00 76.19 99 ALA A O 1
ATOM 699 N N . ILE A 1 100 ? -9.911 -14.304 13.319 1.00 77.56 100 ILE A N 1
ATOM 700 C CA . ILE A 1 100 ? -10.783 -15.011 14.275 1.00 77.56 100 ILE A CA 1
ATOM 701 C C . ILE A 1 100 ? -12.242 -14.550 14.154 1.00 77.56 100 ILE A C 1
ATOM 703 O O . ILE A 1 100 ? -13.154 -15.337 14.356 1.00 77.56 100 ILE A O 1
ATOM 707 N N . LEU A 1 101 ? -12.479 -13.273 13.844 1.00 73.94 101 LEU A N 1
ATOM 708 C CA . LEU A 1 101 ? -13.832 -12.718 13.702 1.00 73.94 101 LEU A CA 1
ATOM 709 C C . LEU A 1 101 ? -14.520 -13.093 12.379 1.00 73.94 101 LEU A C 1
ATOM 711 O O . LEU A 1 101 ? -15.694 -12.773 12.205 1.00 73.94 101 LEU A O 1
ATOM 715 N N . GLN A 1 102 ? -13.794 -13.700 11.438 1.00 70.38 102 GLN A N 1
ATOM 716 C CA . GLN A 1 102 ? -14.340 -14.178 10.164 1.00 70.38 102 GLN A CA 1
ATOM 717 C C . GLN A 1 102 ? -14.569 -15.699 10.126 1.00 70.38 102 GLN A C 1
ATOM 719 O O . GLN A 1 102 ? -14.979 -16.208 9.082 1.00 70.38 102 GLN A O 1
ATOM 724 N N . GLU A 1 103 ? -14.333 -16.400 11.240 1.00 49.09 103 GLU A N 1
ATOM 725 C CA . GLU A 1 103 ? -14.786 -17.780 11.495 1.00 49.09 103 GLU A CA 1
ATOM 726 C C . GLU A 1 103 ? -16.117 -17.789 12.262 1.00 49.09 103 GLU A C 1
ATOM 728 O O . GLU A 1 103 ? -16.929 -18.705 11.995 1.00 49.09 103 GLU A O 1
#

pLDDT: mean 76.09, std 16.63, range [43.59, 96.0]

Organism: NCBI:txid1437360

Secondary structure (DSSP, 8-state):
---PPP-------HHHHHHHHHHHHHTSBPHHHHHHHHHHTT--HHHHHHHHT--HHHHHHHHHH-B-HHHHHHHHHHHTT--TTS-HHHHHHHHHHHHHTT-

InterPro domains:
  IPR010982 Lambda repressor-like, DNA-binding domain superfamily [G3DSA:1.10.260.40] (28-93)

Foldseek 3Di:
DDDDDDDPPDPDPPPPVVVVVVVFVVLWFALVNLVVLCVVVVHDLVRLCQQLVHDSVVSVVCNPGTGTSSSSVSSVCVVVVNGPVQPVVVSVVVVVVVVVVVD